Protein AF-A0A6B3QBS3-F1 (afdb_monomer)

Radius of gyration: 13.27 Å; Cα contacts (8 Å, |Δi|>4): 46; chains: 1; bounding box: 35×17×33 Å

pLDDT: mean 85.85, std 12.3, range [52.75, 98.0]

Organism: Enterococcus faecium (NCBI:txid1352)

Secondary structure (DSSP, 8-state):
-----HHHHHHHHHHHHTT--HHHHHHHHT--HHHHHHHHHHHSPPTTTS--HHHHHHHHHHHT-

Sequence (65 aa):
MTRYEENFKQMIVELNQTGRSVRGLAKEYGLSEATIYKWKNLYLPDQSTGLTGKEVAELRKENAR

InterPro domains:
  IPR002514 Transposase IS3/IS911family [PF01527] (2-65)
  IPR009057 Homedomain-like superfamily [SSF46689] (1-65)
  IPR036388 Winged helix-like DNA-binding domain superfamily [G3DSA:1.10.10.10] (1-64)

Mean predicted aligned error: 6.17 Å

Foldseek 3Di:
DDDDDPVVLVVLLVVVVVVDDLVNSCVVVVHDSVSNVVSCQQPPQDPVHRDHVVRVVVVVVVVVD

Nearest PDB structures (foldseek):
  4yn8-assembly1_A  TM=5.586E-01  e=2.463E-01  Corynebacterium diphtheriae
  1fse-assembly1_A  TM=5.588E-01  e=2.810E-01  Bacillus subtilis
  4wsz-assembly1_B  TM=5.836E-01  e=5.084E-01  unclassified
  7r3e-assembly1_B  TM=5.820E-01  e=7.068E-01  Pseudomonas aeruginosa PAO1
  7r3e-assembly1_A  TM=5.446E-01  e=1.197E+00  Pseudomonas aeruginosa PAO1

Solvent-accessible surface area (backbone atoms only — not comparable to full-atom values): 3880 Å² total; per-residue (Å²): 131,89,80,76,55,68,69,59,52,49,52,56,44,52,47,39,73,76,68,46,51,61,68,56,52,15,67,76,70,78,45,54,52,70,58,54,54,54,44,37,48,39,75,36,55,36,90,89,75,69,45,22,47,54,56,55,53,51,56,55,56,62,76,75,108

Structure (mmCIF, N/CA/C/O backbone):
data_AF-A0A6B3QBS3-F1
#
_entry.id   AF-A0A6B3QBS3-F1
#
loop_
_atom_site.group_PDB
_atom_site.id
_atom_site.type_symbol
_atom_site.label_atom_id
_atom_site.label_alt_id
_atom_site.label_comp_id
_atom_site.label_asym_id
_atom_site.label_entity_id
_atom_site.label_seq_id
_atom_site.pdbx_PDB_ins_code
_atom_site.Cartn_x
_atom_site.Cartn_y
_atom_site.Cartn_z
_atom_site.occupancy
_atom_site.B_iso_or_equiv
_atom_site.auth_seq_id
_atom_site.auth_comp_id
_atom_site.auth_asym_id
_atom_site.auth_atom_id
_atom_site.pdbx_PDB_model_num
ATOM 1 N N . MET A 1 1 ? -9.733 -4.246 -15.962 1.00 52.75 1 MET A N 1
ATOM 2 C CA . MET A 1 1 ? -8.843 -3.918 -14.828 1.00 52.75 1 MET A CA 1
ATOM 3 C C . MET A 1 1 ? -9.098 -2.458 -14.491 1.00 52.75 1 MET A C 1
ATOM 5 O O . MET A 1 1 ? -8.810 -1.612 -15.326 1.00 52.75 1 MET A O 1
ATOM 9 N N . THR A 1 2 ? -9.751 -2.159 -13.368 1.00 59.00 2 THR A N 1
ATOM 10 C CA . THR A 1 2 ? -10.033 -0.774 -12.961 1.00 59.00 2 THR A CA 1
ATOM 11 C C . THR A 1 2 ? -8.705 -0.066 -12.735 1.00 59.00 2 THR A C 1
ATOM 13 O O . THR A 1 2 ? -7.914 -0.453 -11.871 1.00 59.00 2 THR A O 1
ATOM 16 N N . ARG A 1 3 ? -8.407 0.921 -13.579 1.00 81.56 3 ARG A N 1
ATOM 17 C CA . ARG A 1 3 ? -7.175 1.691 -13.473 1.00 81.56 3 ARG A CA 1
ATOM 18 C C . ARG A 1 3 ? -7.454 2.839 -12.517 1.00 81.56 3 ARG A C 1
ATOM 20 O O . ARG A 1 3 ? -8.105 3.803 -12.882 1.00 81.56 3 ARG A O 1
ATOM 27 N N . TYR A 1 4 ? -7.013 2.687 -11.275 1.00 89.56 4 TYR A N 1
ATOM 28 C CA . TYR A 1 4 ? -7.013 3.797 -10.329 1.00 89.56 4 TYR A CA 1
ATOM 29 C C . TYR A 1 4 ? -5.937 4.810 -10.734 1.00 89.56 4 TYR A C 1
ATOM 31 O O . TYR A 1 4 ? -4.821 4.406 -11.097 1.00 89.56 4 TYR A O 1
ATOM 39 N N . GLU A 1 5 ? -6.274 6.093 -10.641 1.00 92.69 5 GLU A N 1
ATOM 40 C CA . GLU A 1 5 ? -5.351 7.210 -10.853 1.00 92.69 5 GLU A CA 1
ATOM 41 C C . GLU A 1 5 ? -4.191 7.167 -9.852 1.00 92.69 5 GLU A C 1
ATOM 43 O O . GLU A 1 5 ? -4.367 6.739 -8.711 1.00 92.69 5 GLU A O 1
ATOM 48 N N . GLU A 1 6 ? -2.991 7.597 -10.254 1.00 90.88 6 GLU A N 1
ATOM 49 C CA . GLU A 1 6 ? -1.814 7.545 -9.368 1.00 90.88 6 GLU A CA 1
ATOM 50 C C . GLU A 1 6 ? -1.989 8.378 -8.098 1.00 90.88 6 GLU A C 1
ATOM 52 O O . GLU A 1 6 ? -1.712 7.867 -7.013 1.00 90.88 6 GLU A O 1
ATOM 57 N N . ASN A 1 7 ? -2.544 9.587 -8.219 1.00 93.25 7 ASN A N 1
ATOM 58 C CA . ASN A 1 7 ? -2.822 10.460 -7.074 1.00 93.25 7 ASN A CA 1
ATOM 59 C C . ASN A 1 7 ? -3.748 9.783 -6.055 1.00 93.25 7 ASN A C 1
ATOM 61 O O . ASN A 1 7 ? -3.536 9.880 -4.850 1.00 93.25 7 ASN A O 1
ATOM 65 N N . PHE A 1 8 ? -4.746 9.032 -6.530 1.00 95.12 8 PHE A N 1
ATOM 66 C CA . PHE A 1 8 ? -5.651 8.298 -5.648 1.00 95.12 8 PHE A CA 1
ATOM 67 C C . PHE A 1 8 ? -4.924 7.178 -4.894 1.00 95.12 8 PHE A C 1
ATOM 69 O O . PHE A 1 8 ? -5.130 6.997 -3.696 1.00 95.12 8 PHE A O 1
ATOM 76 N N . LYS A 1 9 ? -4.037 6.440 -5.571 1.00 94.50 9 LYS A N 1
ATOM 77 C CA . LYS A 1 9 ? -3.251 5.381 -4.919 1.00 94.50 9 LYS A CA 1
ATOM 78 C C . LYS A 1 9 ? -2.322 5.949 -3.852 1.00 94.50 9 LYS A C 1
ATOM 80 O O . LYS A 1 9 ? -2.238 5.373 -2.771 1.00 94.50 9 LYS A O 1
ATOM 85 N N . GLN A 1 10 ? -1.647 7.059 -4.157 1.00 94.12 10 GLN A N 1
ATOM 86 C CA . GLN A 1 10 ? -0.752 7.738 -3.221 1.00 94.12 10 GLN A CA 1
ATOM 87 C C . GLN A 1 10 ? -1.514 8.234 -1.994 1.00 94.12 10 GLN A C 1
ATOM 89 O O . GLN A 1 10 ? -1.133 7.874 -0.887 1.00 94.12 10 GLN A O 1
ATOM 94 N N . MET A 1 11 ? -2.656 8.903 -2.185 1.00 96.69 11 MET A N 1
ATOM 95 C CA . MET A 1 11 ? -3.524 9.344 -1.086 1.00 96.69 11 MET A CA 1
ATOM 96 C C . MET A 1 11 ? -3.899 8.188 -0.141 1.00 96.69 11 MET A C 1
ATOM 98 O O . MET A 1 11 ? -3.836 8.328 1.077 1.00 96.69 11 MET A O 1
ATOM 102 N N . ILE A 1 12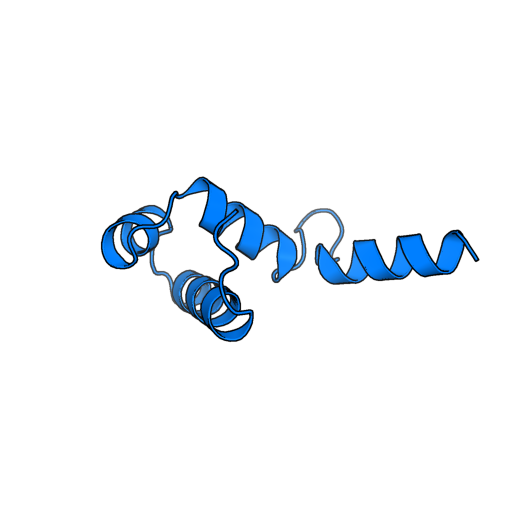 ? -4.266 7.016 -0.675 1.00 97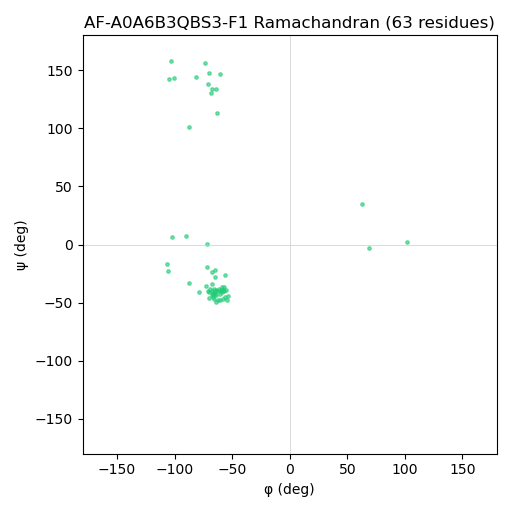.25 12 ILE A N 1
ATOM 103 C CA . ILE A 1 12 ? -4.611 5.845 0.152 1.00 97.25 12 ILE A CA 1
ATOM 104 C C . ILE A 1 12 ? -3.400 5.328 0.945 1.00 97.25 12 ILE A C 1
ATOM 106 O O . ILE A 1 12 ? -3.547 4.932 2.105 1.00 97.25 12 ILE A O 1
ATOM 110 N N . VAL A 1 13 ? -2.206 5.334 0.347 1.00 95.19 13 VAL A N 1
ATOM 111 C CA . VAL A 1 13 ? -0.964 4.941 1.032 1.00 95.19 13 VAL A CA 1
ATOM 112 C C . VAL A 1 13 ? -0.598 5.949 2.126 1.00 95.19 13 VAL A C 1
ATOM 114 O O . VAL A 1 13 ? -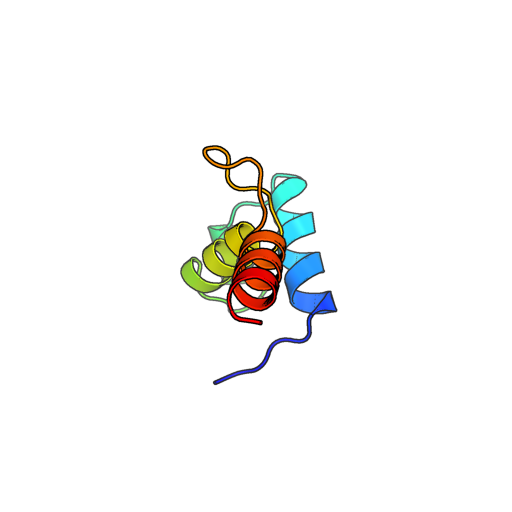0.296 5.527 3.241 1.00 95.19 13 VAL A O 1
ATOM 117 N N . GLU A 1 14 ? -0.704 7.251 1.857 1.00 96.00 14 GLU A N 1
ATOM 118 C CA . GLU A 1 14 ? -0.461 8.323 2.832 1.00 96.00 14 GLU A CA 1
ATOM 119 C C . GLU A 1 14 ? -1.422 8.221 4.021 1.00 96.00 14 GLU A C 1
ATOM 121 O O . GLU A 1 14 ? -0.993 8.199 5.175 1.00 96.00 14 GLU A O 1
ATOM 126 N N . LEU A 1 15 ? -2.724 8.045 3.761 1.00 96.81 15 LEU A N 1
ATOM 127 C CA . LEU A 1 15 ? -3.715 7.823 4.816 1.00 96.81 15 LEU A CA 1
ATOM 128 C C . LEU A 1 15 ? -3.356 6.604 5.673 1.00 96.81 15 LEU A C 1
ATOM 130 O O . LEU A 1 15 ? -3.481 6.660 6.898 1.00 96.81 15 LEU A O 1
ATOM 134 N N . ASN A 1 16 ? -2.869 5.515 5.071 1.00 95.88 16 ASN A N 1
ATOM 135 C CA . ASN A 1 16 ? -2.409 4.362 5.842 1.00 95.88 16 ASN A CA 1
ATOM 136 C C . ASN A 1 16 ? -1.194 4.694 6.726 1.00 95.88 16 ASN A C 1
ATOM 138 O O . ASN A 1 16 ? -1.151 4.240 7.870 1.00 95.88 16 ASN A O 1
ATOM 142 N N . GLN A 1 17 ? -0.247 5.503 6.241 1.00 94.00 17 GLN A N 1
ATOM 143 C CA . GLN A 1 17 ? 0.911 5.949 7.026 1.00 94.00 17 GLN A CA 1
ATOM 144 C C . GLN A 1 17 ? 0.520 6.830 8.222 1.00 94.00 17 GLN A C 1
ATOM 146 O O . GLN A 1 17 ? 1.196 6.778 9.245 1.00 94.00 17 GLN A O 1
ATOM 151 N N . THR A 1 18 ? -0.602 7.558 8.157 1.00 95.12 18 THR A N 1
ATOM 152 C CA . THR A 1 18 ? -1.141 8.316 9.312 1.00 95.12 18 THR A CA 1
ATOM 153 C C . THR A 1 18 ? -1.748 7.438 10.420 1.00 95.12 18 THR A C 1
ATOM 155 O O . THR A 1 18 ? -2.235 7.956 11.421 1.00 95.12 18 THR A O 1
ATOM 158 N N . GLY A 1 19 ? -1.740 6.107 10.262 1.00 93.44 19 GLY A N 1
ATOM 159 C CA . GLY A 1 19 ? -2.254 5.149 11.248 1.00 93.44 19 GLY A CA 1
ATOM 160 C C . GLY A 1 19 ? -3.636 4.575 10.921 1.00 93.44 19 GLY A C 1
ATOM 161 O O . GLY A 1 19 ? -4.162 3.760 11.681 1.00 93.44 19 GLY A O 1
ATOM 162 N N . ARG A 1 20 ? -4.241 4.941 9.781 1.00 96.31 20 ARG A N 1
ATOM 163 C CA . ARG A 1 20 ? -5.509 4.342 9.330 1.00 96.31 20 ARG A CA 1
ATOM 164 C C . ARG A 1 20 ? -5.282 2.883 8.942 1.00 96.31 20 ARG A C 1
ATOM 166 O O . ARG A 1 20 ? -4.388 2.576 8.157 1.00 96.31 20 ARG A O 1
ATOM 173 N N . SER A 1 21 ? -6.107 1.968 9.445 1.00 97.12 21 SER A N 1
ATOM 174 C CA . SER A 1 21 ? -5.964 0.541 9.135 1.00 97.12 21 SER A CA 1
ATOM 175 C C . SER A 1 21 ? -6.326 0.229 7.678 1.00 97.12 21 SER A C 1
ATOM 177 O O . SER A 1 21 ? -7.232 0.834 7.103 1.00 97.12 21 SER A O 1
ATOM 179 N N . VAL A 1 22 ? -5.651 -0.767 7.091 1.00 97.06 22 VAL A N 1
ATOM 180 C CA . VAL A 1 22 ? -5.928 -1.239 5.720 1.00 97.06 22 VAL A CA 1
ATOM 181 C C . VAL A 1 22 ? -7.392 -1.653 5.572 1.00 97.06 22 VAL A C 1
ATOM 183 O O . VAL A 1 22 ? -8.055 -1.228 4.632 1.00 97.06 22 VAL A O 1
ATOM 186 N N . ARG A 1 23 ? -7.926 -2.400 6.545 1.00 97.56 23 ARG A N 1
ATOM 187 C CA . ARG A 1 23 ? -9.337 -2.801 6.583 1.00 97.56 23 ARG A CA 1
ATOM 188 C C . ARG A 1 23 ? -10.301 -1.609 6.609 1.00 97.56 23 ARG A C 1
ATOM 190 O O . ARG A 1 23 ? -11.343 -1.657 5.959 1.00 97.56 23 ARG A O 1
ATOM 197 N N . GLY A 1 24 ? -9.972 -0.548 7.350 1.00 98.00 24 GLY A N 1
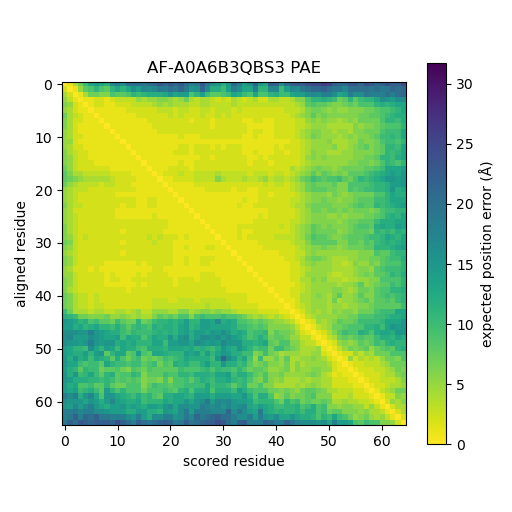ATOM 198 C CA . GLY A 1 24 ? -10.780 0.672 7.404 1.00 98.00 24 GLY A CA 1
ATOM 199 C C . GLY A 1 24 ? -10.833 1.374 6.048 1.00 98.00 24 GLY A C 1
ATOM 200 O O . GLY A 1 24 ? -11.916 1.643 5.537 1.00 98.00 24 GLY A O 1
ATOM 201 N N . LEU A 1 25 ? -9.667 1.569 5.429 1.00 97.69 25 LEU A N 1
ATOM 202 C CA . LEU A 1 25 ? -9.552 2.166 4.097 1.00 97.69 25 LEU A CA 1
ATOM 203 C C . LEU A 1 25 ? -10.233 1.305 3.020 1.00 97.69 25 LEU A C 1
ATOM 205 O O . LEU A 1 25 ? -10.929 1.829 2.158 1.00 97.69 25 LEU A O 1
ATOM 209 N N . ALA A 1 26 ? -10.098 -0.020 3.094 1.00 97.50 26 ALA A N 1
ATOM 210 C CA . ALA A 1 26 ? -10.767 -0.948 2.185 1.00 97.50 26 ALA A CA 1
ATOM 211 C C . ALA A 1 26 ? -12.293 -0.781 2.225 1.00 97.50 26 ALA A C 1
ATOM 213 O O . ALA A 1 26 ? -12.937 -0.643 1.186 1.00 97.50 26 ALA A O 1
ATOM 214 N N . LYS A 1 27 ? -12.865 -0.713 3.433 1.00 97.69 27 LYS A N 1
ATOM 215 C CA . LYS A 1 27 ? -14.305 -0.518 3.629 1.00 97.69 27 LYS A CA 1
ATOM 216 C C . LYS A 1 27 ? -14.784 0.865 3.171 1.00 97.69 27 LYS A C 1
ATOM 218 O O . LYS A 1 27 ? -15.838 0.953 2.554 1.00 97.69 27 LYS A O 1
ATOM 223 N N . GLU A 1 28 ? -14.035 1.920 3.481 1.00 97.25 28 GLU A N 1
ATOM 224 C CA . GLU A 1 28 ? -14.407 3.316 3.196 1.00 97.25 28 GLU A CA 1
ATOM 225 C C . GLU A 1 28 ? -14.368 3.647 1.702 1.00 97.25 28 GLU A C 1
ATOM 227 O O . GLU A 1 28 ? -15.273 4.299 1.192 1.00 97.25 28 GLU A O 1
ATOM 232 N N . TYR A 1 29 ? -13.357 3.146 0.989 1.00 95.50 29 TYR A N 1
ATOM 233 C CA . TYR A 1 29 ? -13.136 3.460 -0.425 1.00 95.50 29 TYR A CA 1
ATOM 234 C C . TYR A 1 29 ? -13.588 2.342 -1.378 1.00 95.50 29 TYR A C 1
ATOM 236 O O . TYR A 1 29 ? -13.322 2.412 -2.578 1.00 95.50 29 TYR A O 1
ATOM 244 N N . GLY A 1 30 ? -14.245 1.293 -0.867 1.00 95.44 30 GLY A N 1
ATOM 245 C CA . GLY A 1 30 ? -14.712 0.163 -1.679 1.00 95.44 30 GLY A CA 1
ATOM 246 C C . GLY A 1 30 ? -13.574 -0.614 -2.351 1.00 95.44 30 GLY A C 1
ATOM 247 O O . GLY A 1 30 ? -13.713 -1.080 -3.481 1.00 95.44 30 GLY A O 1
ATOM 248 N N . LEU A 1 31 ? -12.427 -0.719 -1.678 1.00 95.56 31 LEU A N 1
ATOM 249 C CA . LEU A 1 31 ? -11.233 -1.405 -2.170 1.00 95.56 31 LEU A CA 1
ATOM 250 C C . LEU A 1 31 ? -11.089 -2.774 -1.507 1.00 95.56 31 LEU A C 1
ATOM 252 O O . LEU A 1 31 ? -11.566 -3.003 -0.399 1.00 95.56 31 LEU A O 1
ATOM 256 N N . SER A 1 32 ? -10.355 -3.683 -2.148 1.00 96.12 32 SER A N 1
ATOM 257 C CA . SER A 1 32 ? -9.866 -4.876 -1.455 1.00 96.12 32 SER A CA 1
ATOM 258 C C . SER A 1 32 ? -8.605 -4.548 -0.654 1.00 96.12 32 SER A C 1
ATOM 260 O O . SER A 1 32 ? -7.748 -3.787 -1.109 1.00 96.12 32 SER A O 1
ATOM 262 N N . GLU A 1 33 ? -8.439 -5.175 0.511 1.00 96.94 33 GLU A N 1
ATOM 263 C CA . GLU A 1 33 ? -7.229 -5.019 1.333 1.00 96.94 33 GLU A CA 1
ATOM 264 C C . GLU A 1 33 ? -5.962 -5.367 0.535 1.00 96.94 33 GLU A C 1
ATOM 266 O O . GLU A 1 33 ? -4.969 -4.642 0.582 1.00 96.94 33 GLU A O 1
ATOM 271 N N . ALA A 1 34 ? -6.028 -6.413 -0.298 1.00 95.62 34 ALA A N 1
ATOM 272 C CA . ALA A 1 34 ? -4.948 -6.815 -1.200 1.00 95.62 34 ALA A CA 1
ATOM 273 C C . ALA A 1 34 ? -4.519 -5.700 -2.173 1.00 95.62 34 ALA A C 1
ATOM 275 O O . ALA A 1 34 ? -3.331 -5.555 -2.464 1.00 95.62 34 ALA A O 1
ATOM 276 N N . THR A 1 35 ? -5.462 -4.884 -2.657 1.00 94.81 35 THR A N 1
ATOM 277 C CA . THR A 1 35 ? -5.153 -3.741 -3.531 1.00 94.81 35 THR A CA 1
ATOM 278 C C . THR A 1 35 ? -4.331 -2.693 -2.787 1.00 94.81 35 THR A C 1
ATOM 280 O O . THR A 1 35 ? -3.340 -2.195 -3.319 1.00 94.81 35 THR A O 1
ATOM 283 N N . ILE A 1 36 ? -4.692 -2.410 -1.535 1.00 95.56 36 ILE A N 1
ATOM 284 C CA . ILE A 1 36 ? -3.988 -1.443 -0.689 1.00 95.56 36 ILE A CA 1
ATOM 285 C C . I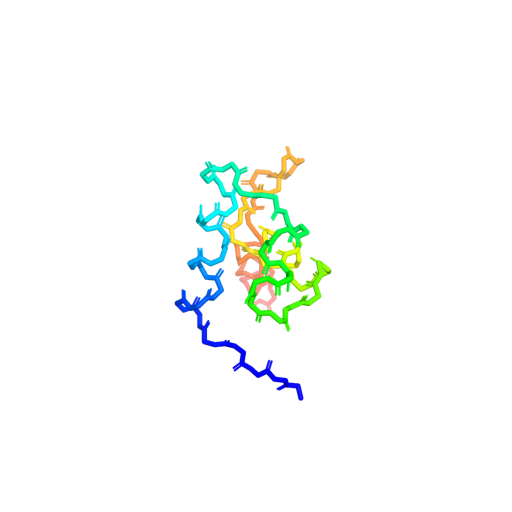LE A 1 36 ? -2.582 -1.952 -0.354 1.00 95.56 36 ILE A C 1
ATOM 287 O O . ILE A 1 36 ? -1.621 -1.205 -0.510 1.00 95.56 36 ILE A O 1
ATOM 291 N N . TYR A 1 37 ? -2.423 -3.229 0.017 1.00 94.31 37 TYR A N 1
ATOM 292 C CA . TYR A 1 37 ? -1.096 -3.825 0.232 1.00 94.31 37 TYR A CA 1
ATOM 293 C C . TYR A 1 37 ? -0.216 -3.762 -1.021 1.00 94.31 37 TYR A C 1
ATOM 295 O O . TYR A 1 37 ? 0.961 -3.420 -0.930 1.00 94.31 37 TYR A O 1
ATOM 303 N N . LYS A 1 38 ? -0.787 -4.011 -2.206 1.00 92.81 38 LYS A N 1
ATOM 304 C CA . LYS A 1 38 ? -0.057 -3.873 -3.472 1.00 92.81 38 LYS A CA 1
ATOM 305 C C . LYS A 1 38 ? 0.445 -2.445 -3.692 1.00 92.81 38 LYS A C 1
ATOM 307 O O . LYS A 1 38 ? 1.560 -2.269 -4.172 1.00 92.81 38 LYS A O 1
ATOM 312 N N . TRP A 1 39 ? -0.352 -1.430 -3.359 1.00 94.19 39 TRP A N 1
ATOM 313 C CA . TRP A 1 39 ? 0.083 -0.034 -3.467 1.00 94.19 39 TRP A CA 1
ATOM 314 C C . TRP A 1 39 ? 1.120 0.322 -2.414 1.00 94.19 39 TRP A C 1
ATOM 316 O O . TRP A 1 39 ? 2.109 0.959 -2.753 1.00 94.19 39 TRP A O 1
ATOM 326 N N . LYS A 1 40 ? 0.972 -0.158 -1.177 1.00 91.88 40 LYS A N 1
ATOM 327 C CA . LYS A 1 40 ? 2.010 0.007 -0.155 1.00 91.88 40 LYS A CA 1
ATOM 328 C C . LYS A 1 40 ? 3.354 -0.525 -0.641 1.00 91.88 40 LYS A C 1
ATOM 330 O O . LYS A 1 40 ? 4.318 0.214 -0.594 1.00 91.88 40 LYS A O 1
ATOM 335 N N . ASN A 1 41 ? 3.404 -1.728 -1.208 1.00 87.31 41 ASN A N 1
ATOM 336 C CA . ASN A 1 41 ? 4.654 -2.290 -1.740 1.00 87.31 41 ASN A CA 1
ATOM 337 C C . ASN A 1 41 ? 5.184 -1.536 -2.975 1.00 87.31 41 ASN A C 1
ATOM 339 O O . ASN A 1 41 ? 6.365 -1.611 -3.303 1.00 87.31 41 ASN A O 1
ATOM 343 N N . LEU A 1 42 ? 4.307 -0.840 -3.702 1.00 88.25 42 LEU A N 1
ATOM 344 C CA . LEU A 1 42 ? 4.692 -0.051 -4.869 1.00 88.25 42 LEU A CA 1
ATOM 345 C C . LEU A 1 42 ? 5.314 1.294 -4.476 1.00 88.25 42 LEU A C 1
ATOM 347 O O . LEU A 1 42 ? 6.257 1.727 -5.131 1.00 88.25 42 LEU A O 1
ATOM 351 N N . TYR A 1 43 ? 4.759 1.953 -3.457 1.00 87.44 43 TYR A N 1
ATOM 352 C CA . TYR A 1 43 ? 5.102 3.328 -3.084 1.00 87.44 43 TYR A CA 1
ATOM 353 C C . TYR A 1 43 ? 5.956 3.435 -1.819 1.00 87.44 43 TYR A C 1
ATOM 355 O O . TYR A 1 43 ? 6.632 4.442 -1.644 1.00 87.44 43 TYR A O 1
ATOM 363 N N . LEU A 1 44 ? 5.926 2.435 -0.939 1.00 85.12 44 LEU A N 1
ATOM 364 C CA . LEU A 1 44 ? 6.751 2.389 0.262 1.00 85.12 44 LEU A CA 1
ATOM 365 C C . LEU A 1 44 ? 7.951 1.471 0.037 1.00 85.12 44 LEU A C 1
ATOM 367 O O . LEU A 1 44 ? 7.814 0.450 -0.644 1.00 85.12 44 LEU A O 1
ATOM 371 N N . PRO A 1 45 ? 9.117 1.830 0.594 1.00 77.44 45 PRO A N 1
ATOM 372 C CA . PRO A 1 45 ? 10.290 0.985 0.520 1.00 77.44 45 PRO A CA 1
ATOM 373 C C . PRO A 1 45 ? 10.024 -0.316 1.270 1.00 77.44 45 PRO A C 1
ATOM 375 O O . PRO A 1 45 ? 9.490 -0.322 2.385 1.00 77.44 45 PRO A O 1
ATOM 378 N N . ASP A 1 46 ? 10.387 -1.426 0.642 1.00 73.69 46 ASP A N 1
ATOM 379 C CA . ASP A 1 46 ? 10.334 -2.726 1.286 1.00 73.69 46 ASP A CA 1
ATOM 380 C C . ASP A 1 46 ? 11.373 -2.775 2.416 1.00 73.69 46 ASP A C 1
ATOM 382 O O . ASP A 1 46 ? 12.523 -2.379 2.231 1.00 73.69 46 ASP A O 1
ATOM 386 N N . GLN A 1 47 ? 10.988 -3.260 3.597 1.00 66.50 47 GLN A N 1
ATOM 387 C CA . GLN A 1 47 ? 11.882 -3.254 4.762 1.00 66.50 47 GLN A CA 1
ATOM 388 C C . GLN A 1 47 ? 13.115 -4.152 4.587 1.00 66.50 47 GLN A 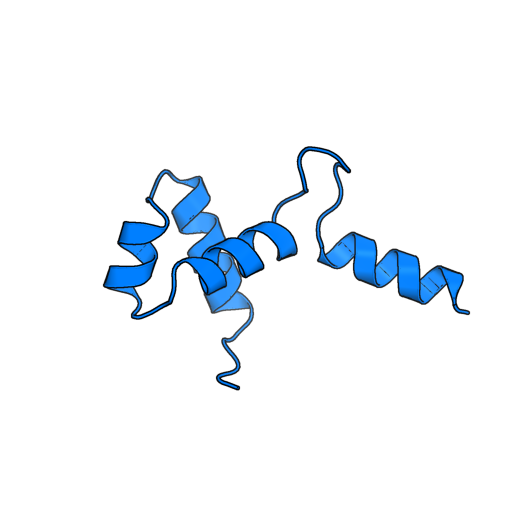C 1
ATOM 390 O O . GLN A 1 47 ? 14.109 -3.942 5.277 1.00 66.50 47 GLN A O 1
ATOM 395 N N . SER A 1 48 ? 13.069 -5.141 3.686 1.00 64.75 48 SER A N 1
ATOM 396 C CA . SER A 1 48 ? 14.191 -6.044 3.427 1.00 64.75 48 SER A CA 1
ATOM 397 C C . SER A 1 48 ? 15.157 -5.502 2.380 1.00 64.75 48 SER A C 1
ATOM 399 O O . SER A 1 48 ? 16.344 -5.808 2.450 1.00 64.75 48 SER A O 1
ATOM 401 N N . THR A 1 49 ? 14.666 -4.760 1.385 1.00 67.31 49 THR A N 1
ATOM 402 C CA . THR A 1 49 ? 15.504 -4.277 0.271 1.00 67.31 49 THR A CA 1
ATOM 403 C C . THR A 1 49 ? 15.810 -2.784 0.345 1.00 67.31 49 THR A C 1
ATOM 405 O O . THR A 1 49 ? 16.720 -2.320 -0.333 1.00 67.31 49 THR A O 1
ATOM 408 N N . GLY A 1 50 ? 15.062 -2.025 1.151 1.00 71.00 50 GLY A N 1
ATOM 409 C CA . GLY A 1 50 ? 15.127 -0.564 1.211 1.00 71.00 50 GLY A CA 1
ATOM 410 C C . GLY A 1 50 ? 14.599 0.134 -0.046 1.00 71.00 50 GLY A C 1
ATOM 411 O O . GLY A 1 50 ? 14.537 1.358 -0.063 1.00 71.00 50 GLY A O 1
ATOM 412 N N . LEU A 1 51 ? 14.199 -0.624 -1.073 1.00 74.81 51 LEU A N 1
ATOM 413 C CA . LEU A 1 51 ? 13.740 -0.116 -2.360 1.00 74.81 51 LEU A CA 1
ATOM 414 C C . LEU A 1 51 ? 12.221 -0.234 -2.469 1.00 74.81 51 LEU A C 1
ATOM 416 O O . LEU A 1 51 ? 11.609 -1.215 -2.038 1.00 74.81 51 LEU A O 1
ATOM 420 N N . THR A 1 52 ? 11.603 0.763 -3.084 1.00 79.69 52 THR A N 1
ATOM 421 C CA . THR A 1 52 ? 10.204 0.712 -3.508 1.00 79.69 52 THR A CA 1
ATOM 422 C C . THR A 1 52 ? 10.054 -0.199 -4.726 1.00 79.69 52 THR A C 1
ATOM 424 O O . THR A 1 52 ? 10.971 -0.366 -5.538 1.00 79.69 52 THR A O 1
ATOM 427 N N . GLY A 1 53 ? 8.850 -0.741 -4.936 1.00 75.50 53 GLY A N 1
ATOM 428 C CA . GLY A 1 53 ? 8.544 -1.482 -6.162 1.00 75.50 53 GLY A CA 1
ATOM 42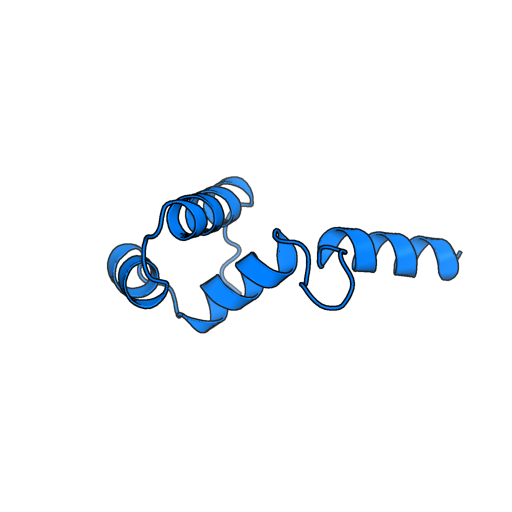9 C C . GLY A 1 53 ? 8.775 -0.670 -7.448 1.00 75.50 53 GLY A C 1
ATOM 430 O O . GLY A 1 53 ? 9.064 -1.262 -8.489 1.00 75.50 53 GLY A O 1
ATOM 431 N N . LYS A 1 54 ? 8.685 0.670 -7.391 1.00 75.62 54 LYS A N 1
ATOM 432 C CA . LYS A 1 54 ? 9.007 1.557 -8.523 1.00 75.62 54 LYS A CA 1
ATOM 433 C C . LYS A 1 54 ? 10.509 1.583 -8.830 1.00 75.62 54 LYS A C 1
ATOM 435 O O . LYS A 1 54 ? 10.880 1.423 -9.988 1.00 75.62 54 LYS A O 1
ATOM 440 N N . GLU A 1 55 ? 11.363 1.707 -7.818 1.00 74.75 55 GLU A N 1
ATOM 441 C CA . GLU A 1 55 ? 12.825 1.721 -7.995 1.00 74.75 55 GLU A CA 1
ATOM 442 C C . GLU A 1 55 ? 13.351 0.383 -8.524 1.00 74.75 55 GLU A C 1
ATOM 444 O O . GLU A 1 55 ? 14.176 0.349 -9.434 1.00 74.75 55 GLU A O 1
ATOM 449 N N . VAL A 1 56 ? 12.810 -0.737 -8.032 1.00 73.56 56 VAL A N 1
ATOM 450 C CA . VAL A 1 56 ? 13.161 -2.072 -8.547 1.00 73.56 56 VAL A CA 1
ATOM 451 C C . VAL A 1 56 ? 12.787 -2.222 -10.026 1.00 73.56 56 VAL A C 1
ATOM 453 O O . VAL A 1 56 ? 13.517 -2.860 -10.788 1.00 73.56 56 VAL A O 1
ATOM 456 N N . ALA A 1 57 ? 11.651 -1.661 -10.448 1.00 75.94 57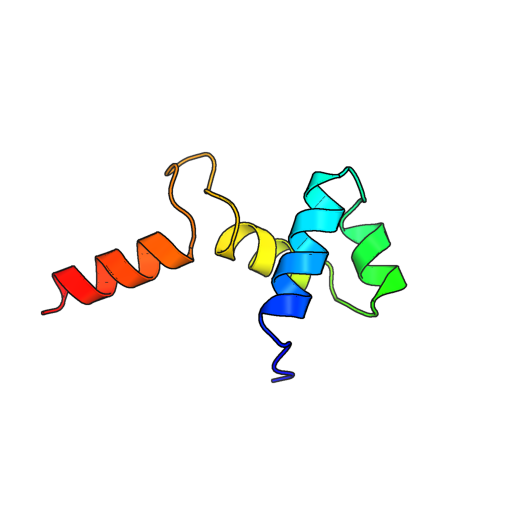 ALA A N 1
ATOM 457 C CA . ALA A 1 57 ? 11.216 -1.725 -11.840 1.00 75.94 57 ALA A CA 1
ATOM 458 C C . ALA A 1 57 ? 12.133 -0.915 -12.775 1.00 75.94 57 ALA A C 1
ATOM 460 O O . ALA A 1 57 ? 12.461 -1.405 -13.857 1.00 75.94 57 ALA A O 1
ATOM 461 N N . GLU A 1 58 ? 12.583 0.268 -12.348 1.00 78.44 58 GLU A N 1
ATOM 462 C CA . GLU A 1 58 ? 13.543 1.085 -13.105 1.00 78.44 58 GLU A CA 1
ATOM 463 C C . GLU A 1 58 ? 14.918 0.399 -13.198 1.00 78.44 58 GLU A C 1
ATOM 465 O O . GLU A 1 58 ? 15.419 0.195 -14.304 1.00 78.44 58 GLU A O 1
ATOM 470 N N . LEU A 1 59 ? 15.462 -0.115 -12.086 1.00 76.50 59 LEU A N 1
ATOM 471 C CA . LEU A 1 59 ? 16.753 -0.827 -12.074 1.00 76.50 59 LEU A CA 1
ATOM 472 C C . LEU A 1 59 ? 16.776 -2.066 -12.986 1.00 76.50 59 LEU A C 1
ATOM 474 O O . LEU A 1 59 ? 17.791 -2.382 -13.617 1.00 76.50 59 LEU A O 1
ATOM 478 N N . ARG A 1 60 ? 15.656 -2.797 -13.065 1.00 71.56 60 ARG A N 1
ATOM 479 C CA . ARG A 1 60 ? 15.513 -3.939 -13.985 1.00 71.56 60 ARG A CA 1
ATOM 480 C C . ARG A 1 60 ? 15.499 -3.507 -15.447 1.00 71.56 60 ARG A C 1
ATOM 482 O O . ARG A 1 60 ? 15.984 -4.247 -16.296 1.00 71.56 60 ARG A O 1
ATOM 489 N N . LYS A 1 61 ? 14.930 -2.339 -15.741 1.00 73.56 61 LYS A N 1
ATOM 490 C CA . LYS A 1 61 ? 14.859 -1.791 -17.096 1.00 73.56 61 LYS A CA 1
ATOM 491 C C . LYS A 1 61 ? 16.222 -1.283 -17.569 1.00 73.56 61 LYS A C 1
ATOM 493 O O . LYS A 1 61 ? 16.539 -1.451 -18.741 1.00 73.56 61 LYS A O 1
ATOM 498 N N . GLU A 1 62 ? 17.026 -0.719 -16.669 1.00 71.56 62 GLU A N 1
ATOM 499 C CA . 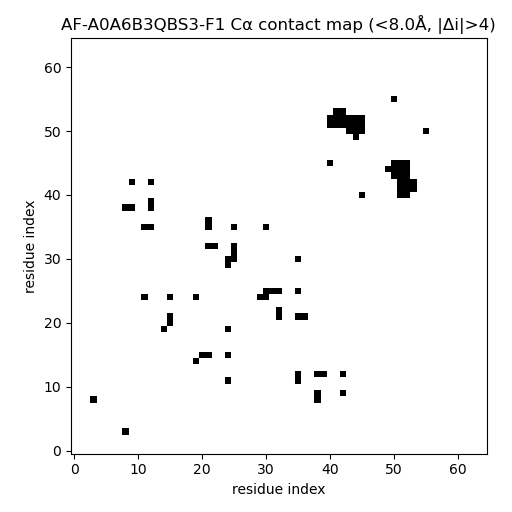GLU A 1 62 ? 18.391 -0.269 -16.970 1.00 71.56 62 GLU A CA 1
ATOM 500 C C . GLU A 1 62 ? 19.363 -1.430 -17.230 1.00 71.56 62 GLU A C 1
ATOM 502 O O . GLU A 1 62 ? 20.161 -1.341 -18.152 1.00 71.56 62 GLU A O 1
ATOM 507 N N . ASN A 1 63 ? 19.262 -2.546 -16.496 1.00 66.06 63 ASN A N 1
ATOM 508 C CA . ASN A 1 63 ? 20.123 -3.723 -16.718 1.00 66.06 63 ASN A CA 1
ATOM 509 C C . ASN A 1 63 ? 19.808 -4.517 -17.999 1.00 66.06 63 ASN A C 1
ATOM 511 O O . ASN A 1 63 ? 20.623 -5.323 -18.437 1.00 66.06 63 ASN A O 1
ATOM 515 N N . ALA A 1 64 ? 18.614 -4.351 -18.569 1.00 67.00 64 ALA A N 1
ATOM 516 C CA . ALA A 1 64 ? 18.190 -5.050 -19.784 1.00 67.00 64 ALA A CA 1
ATOM 517 C C . ALA A 1 64 ? 18.532 -4.282 -21.076 1.00 67.00 64 ALA A C 1
ATOM 519 O O . ALA A 1 64 ? 18.058 -4.659 -22.151 1.00 67.00 64 ALA A O 1
ATOM 520 N N . ARG A 1 65 ? 19.290 -3.187 -20.964 1.00 58.31 65 ARG A N 1
ATOM 521 C CA . ARG A 1 65 ? 19.674 -2.291 -22.055 1.00 58.31 65 ARG A CA 1
ATOM 522 C C . ARG A 1 65 ? 21.148 -2.459 -22.400 1.00 58.31 65 ARG A C 1
ATOM 524 O O . ARG A 1 65 ? 21.443 -2.368 -23.611 1.00 58.31 65 ARG A O 1
#